Protein AF-A0A235ADJ6-F1 (afdb_monomer_lite)

Secondary structure (DSSP, 8-state):
------------------------------------S----HHHHHHHHHHHHHHHHHHHHHHHHHHHHHHHHHHHHHHHHHHHHHHHHHHHHHHHHHHHHHHHHHHHHHHHHHHHHHHHHHHH--

Structure (mmCIF, N/CA/C/O backbone):
data_AF-A0A235ADJ6-F1
#
_entry.id   AF-A0A235ADJ6-F1
#
loop_
_atom_site.group_PDB
_atom_site.id
_atom_site.type_symbol
_atom_site.label_atom_id
_atom_site.label_alt_id
_atom_site.label_comp_id
_atom_site.label_asym_id
_atom_site.label_entity_id
_atom_site.label_seq_id
_atom_site.pdbx_PDB_ins_code
_atom_site.Cartn_x
_atom_site.Cartn_y
_atom_site.Cartn_z
_atom_site.occupancy
_atom_site.B_iso_or_equiv
_atom_site.auth_seq_id
_atom_site.auth_comp_id
_atom_site.auth_asym_id
_atom_site.auth_atom_id
_atom_site.pdbx_PDB_model_num
ATOM 1 N N . MET A 1 1 ? 17.564 44.049 9.536 1.00 50.97 1 MET A N 1
ATOM 2 C CA . MET A 1 1 ? 16.328 44.834 9.293 1.00 50.97 1 MET A CA 1
ATOM 3 C C . MET A 1 1 ? 15.223 43.821 9.013 1.00 50.97 1 MET A C 1
ATOM 5 O O . MET A 1 1 ? 15.378 43.085 8.061 1.00 50.97 1 MET A O 1
ATOM 9 N N . TYR A 1 2 ? 14.242 43.550 9.874 1.00 40.19 2 TYR A N 1
ATOM 10 C CA . TYR A 1 2 ? 13.174 44.428 10.365 1.00 40.19 2 TYR A CA 1
ATOM 11 C C . TYR A 1 2 ? 12.820 44.104 11.833 1.00 40.19 2 TYR A C 1
ATOM 13 O O . TYR A 1 2 ? 12.996 42.984 12.300 1.00 40.19 2 TYR A O 1
ATOM 21 N N . ARG A 1 3 ? 12.324 45.114 12.553 1.00 48.16 3 ARG A N 1
ATOM 22 C CA . ARG A 1 3 ? 11.969 45.132 13.980 1.00 48.16 3 ARG A CA 1
ATOM 23 C C . ARG A 1 3 ? 10.472 45.428 14.111 1.00 48.16 3 ARG A C 1
ATOM 25 O O . ARG A 1 3 ? 10.039 46.439 13.571 1.00 48.16 3 ARG A O 1
ATOM 32 N N . ARG A 1 4 ? 9.728 44.650 14.905 1.00 47.66 4 ARG A N 1
ATOM 33 C CA . ARG A 1 4 ? 8.557 45.084 15.714 1.00 47.66 4 ARG A CA 1
ATOM 34 C C . ARG A 1 4 ? 8.163 43.912 16.626 1.00 47.66 4 ARG A C 1
ATOM 36 O O . ARG A 1 4 ? 7.838 42.854 16.117 1.00 47.66 4 ARG A O 1
ATOM 43 N N . ARG A 1 5 ? 8.448 43.914 17.934 1.00 46.69 5 ARG A N 1
ATOM 44 C CA . ARG A 1 5 ? 7.861 44.686 19.055 1.00 46.69 5 ARG A CA 1
ATOM 45 C C . ARG A 1 5 ? 6.348 44.486 19.247 1.00 46.69 5 ARG A C 1
ATOM 47 O O . ARG A 1 5 ? 5.554 45.179 18.626 1.00 46.69 5 ARG A O 1
ATOM 54 N N . SER A 1 6 ? 6.060 43.589 20.201 1.00 45.41 6 SER A N 1
ATOM 55 C CA . SER A 1 6 ? 5.301 43.800 21.452 1.00 45.41 6 SER A CA 1
ATOM 56 C C . SER A 1 6 ? 3.841 44.232 21.383 1.00 45.41 6 SER A C 1
ATOM 58 O O . SER A 1 6 ? 3.561 45.324 20.902 1.00 45.41 6 SER A O 1
ATOM 60 N N . SER A 1 7 ? 2.970 43.504 22.093 1.00 42.22 7 SER A N 1
ATOM 61 C CA . SER A 1 7 ? 2.309 44.015 23.316 1.00 42.22 7 SER A CA 1
ATOM 62 C C . SER A 1 7 ? 1.499 42.922 24.038 1.00 42.22 7 SER A C 1
ATOM 64 O O . SER A 1 7 ? 0.608 42.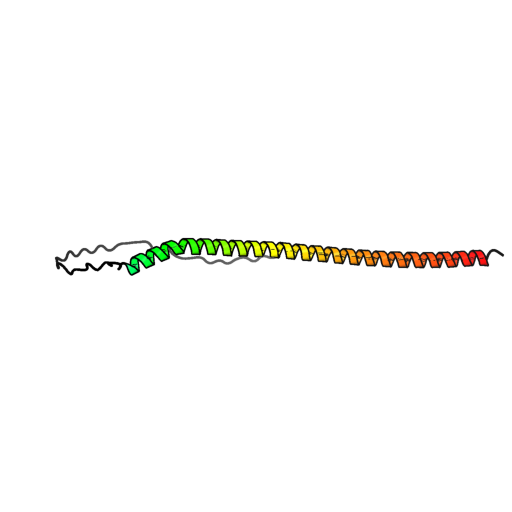318 23.455 1.00 42.22 7 SER A O 1
ATOM 66 N N . SER A 1 8 ? 1.809 42.712 25.320 1.00 51.06 8 SER A N 1
ATOM 67 C CA . SER A 1 8 ? 0.878 42.199 26.338 1.00 51.06 8 SER A CA 1
ATOM 68 C C . SER A 1 8 ? 0.166 43.383 27.009 1.00 51.06 8 SER A C 1
ATOM 70 O O . SER A 1 8 ? 0.720 44.486 27.026 1.00 51.06 8 SER A O 1
ATOM 72 N N . PRO A 1 9 ? -1.001 43.153 27.625 1.00 54.56 9 PRO A N 1
ATOM 73 C CA . PRO A 1 9 ? -1.280 43.639 28.989 1.00 54.56 9 PRO A CA 1
ATOM 74 C C . PRO A 1 9 ? -1.912 42.505 29.838 1.00 54.56 9 PRO A C 1
ATOM 76 O O . PRO A 1 9 ? -2.689 41.718 29.311 1.00 54.56 9 PRO A O 1
ATOM 79 N N . THR A 1 10 ? -1.512 42.183 31.075 1.00 44.84 10 THR A N 1
ATOM 80 C CA . THR A 1 10 ? -1.363 42.926 32.353 1.00 44.84 10 THR A CA 1
ATOM 81 C C . THR A 1 10 ? -2.670 43.121 33.138 1.00 44.84 10 THR A C 1
ATOM 83 O O . THR A 1 10 ? -3.536 43.869 32.702 1.00 44.84 10 THR A O 1
ATOM 86 N N . GLY A 1 11 ? -2.687 42.560 34.364 1.00 39.25 11 GLY A N 1
ATOM 87 C CA . GLY A 1 11 ? -3.504 42.962 35.532 1.00 39.25 11 GLY A CA 1
ATOM 88 C C . GLY A 1 11 ? -4.907 42.353 35.560 1.00 39.25 11 GLY A C 1
ATOM 89 O O . GLY A 1 11 ? -5.515 42.197 34.517 1.00 39.25 11 GLY A O 1
ATOM 90 N N . THR A 1 12 ? -5.553 41.990 36.671 1.00 39.31 12 THR A N 1
ATOM 91 C CA . THR A 1 12 ? -5.488 42.345 38.112 1.00 39.31 12 THR A CA 1
ATOM 92 C C . THR A 1 12 ? -6.654 41.535 38.749 1.00 39.31 12 THR A C 1
ATOM 94 O O . THR A 1 12 ? -7.567 41.164 38.024 1.00 39.31 12 THR A O 1
ATOM 97 N N . ALA A 1 13 ? -6.810 41.194 40.026 1.00 44.12 13 ALA A N 1
ATOM 98 C CA . ALA A 1 13 ? -6.166 41.500 41.290 1.00 44.12 13 ALA A CA 1
ATOM 99 C C . ALA A 1 13 ? -6.593 40.419 42.311 1.00 44.12 13 ALA A C 1
ATOM 101 O O . ALA A 1 13 ? -7.648 39.797 42.182 1.00 44.12 13 ALA A O 1
ATOM 102 N N . ALA A 1 14 ? -5.783 40.245 43.352 1.00 46.12 14 ALA A N 1
ATOM 103 C CA . ALA A 1 14 ? -6.137 39.532 44.571 1.00 46.12 14 ALA A CA 1
ATOM 104 C C . ALA A 1 14 ? -7.179 40.312 45.396 1.00 46.12 14 ALA A C 1
ATOM 106 O O . ALA A 1 14 ? -7.096 41.537 45.484 1.00 46.12 14 ALA A O 1
ATOM 107 N N . VAL A 1 15 ? -8.085 39.608 46.085 1.00 42.97 15 VAL A N 1
ATOM 108 C CA . VAL A 1 15 ? -8.860 40.166 47.207 1.00 42.97 15 VAL A CA 1
ATOM 109 C C . VAL A 1 15 ? -8.688 39.271 48.431 1.00 42.97 15 VAL A C 1
ATOM 111 O O . VAL A 1 15 ? -8.878 38.058 48.391 1.00 42.97 15 VAL A O 1
ATOM 114 N N . ARG A 1 16 ? -8.254 39.925 49.507 1.00 36.62 16 ARG A N 1
ATOM 115 C CA . ARG A 1 16 ? -7.879 39.409 50.824 1.00 36.62 16 ARG A CA 1
ATOM 116 C C . ARG A 1 16 ? -9.099 39.396 51.760 1.00 36.62 16 ARG A C 1
ATOM 118 O O . ARG A 1 16 ? -10.008 40.204 51.612 1.00 36.62 16 ARG A O 1
ATOM 125 N N . ALA A 1 17 ? -9.062 38.483 52.726 1.00 38.44 17 ALA A N 1
ATOM 126 C CA . ALA A 1 17 ? -10.064 38.174 53.749 1.00 38.44 17 ALA A CA 1
ATOM 127 C C . ALA A 1 17 ? -10.451 39.315 54.716 1.00 38.44 17 ALA A C 1
ATOM 129 O O . ALA A 1 17 ? -9.621 40.177 54.994 1.00 38.44 17 ALA A O 1
ATOM 130 N N . ALA A 1 18 ? -11.642 39.202 55.337 1.00 45.00 18 ALA A N 1
ATOM 131 C CA . ALA A 1 18 ? -11.879 39.416 56.781 1.00 45.00 18 ALA A CA 1
ATOM 132 C C . ALA A 1 18 ? -13.307 38.967 57.222 1.00 45.00 18 ALA A C 1
ATOM 134 O O . ALA A 1 18 ? -14.207 38.924 56.384 1.00 45.00 18 ALA A O 1
ATOM 135 N N . PRO A 1 19 ? -13.522 38.623 58.514 1.00 51.62 19 PRO A N 1
ATOM 136 C CA . PRO A 1 19 ? -14.647 37.823 59.015 1.00 51.62 19 PRO A CA 1
ATOM 137 C C . PRO A 1 19 ? -15.788 38.664 59.618 1.00 51.62 19 PRO A C 1
ATOM 139 O O . PRO A 1 19 ? -15.594 39.824 59.979 1.00 51.62 19 PRO A O 1
ATOM 142 N N . ARG A 1 20 ? -16.963 38.053 59.825 1.00 46.59 20 ARG A N 1
ATOM 143 C CA . ARG A 1 20 ? -17.980 38.560 60.762 1.00 46.59 20 ARG A CA 1
ATOM 144 C C . ARG A 1 20 ? -18.561 37.432 61.612 1.00 46.59 20 ARG A C 1
ATOM 146 O O . ARG A 1 20 ? -19.345 36.614 61.147 1.00 46.59 20 ARG A O 1
ATOM 153 N N . THR A 1 21 ? -18.141 37.428 62.869 1.00 45.44 21 THR A N 1
ATOM 154 C CA . THR A 1 21 ? -18.779 36.787 64.017 1.00 45.44 21 THR A CA 1
ATOM 155 C C . THR A 1 21 ? -20.137 37.436 64.295 1.00 45.44 21 THR A C 1
ATOM 157 O O . THR A 1 21 ? -20.255 38.660 64.301 1.00 45.44 21 THR A O 1
ATOM 160 N N . GLY A 1 22 ? -21.142 36.610 64.578 1.00 42.28 22 GLY A N 1
ATOM 161 C CA . GLY A 1 22 ? -22.441 37.016 65.108 1.00 42.28 22 GLY A CA 1
ATOM 162 C C . GLY A 1 22 ? -23.124 35.808 65.743 1.00 42.28 22 GLY A C 1
ATOM 163 O O . GLY A 1 22 ? -23.664 34.960 65.044 1.00 42.28 22 GLY A O 1
ATOM 164 N N . ILE A 1 23 ? -23.023 35.705 67.067 1.00 46.12 23 ILE A N 1
ATOM 165 C CA . ILE A 1 23 ? -23.696 34.711 67.911 1.00 46.12 23 ILE A CA 1
ATOM 166 C C . ILE A 1 23 ? -25.131 35.191 68.148 1.00 46.12 23 ILE A C 1
ATOM 168 O O . ILE A 1 23 ? -25.298 36.311 68.619 1.00 46.12 23 ILE A O 1
ATOM 172 N N . VAL A 1 24 ? -26.139 34.339 67.929 1.00 46.47 24 VAL A N 1
ATOM 173 C CA . VAL A 1 24 ? -27.391 34.382 68.708 1.00 46.47 24 VAL A CA 1
ATOM 174 C C . VAL A 1 24 ? -27.815 32.956 69.042 1.00 46.47 24 VAL A C 1
ATOM 176 O O . VAL A 1 24 ? -28.317 32.203 68.212 1.00 46.47 24 VAL A O 1
ATOM 179 N N . THR A 1 25 ? -27.580 32.604 70.298 1.00 48.06 25 THR A N 1
ATOM 180 C CA . THR A 1 25 ? -28.149 31.474 71.022 1.00 48.06 25 THR A CA 1
ATOM 181 C C . THR A 1 25 ? -29.643 31.738 71.221 1.00 48.06 25 THR A C 1
ATOM 183 O O . THR A 1 25 ? -30.017 32.702 71.885 1.00 48.06 25 THR A O 1
ATOM 186 N N . GLY A 1 26 ? -30.498 30.894 70.645 1.00 44.47 26 GLY A N 1
ATOM 187 C CA . GLY A 1 26 ? -31.952 30.955 70.782 1.00 44.47 26 GLY A CA 1
ATOM 188 C C . GLY A 1 26 ? -32.521 29.556 70.993 1.00 44.47 26 GLY A C 1
ATOM 189 O O . GLY A 1 26 ? -32.474 28.715 70.105 1.00 44.47 26 GLY A O 1
ATOM 190 N N . MET A 1 27 ? -32.984 29.330 72.215 1.00 37.38 27 MET A N 1
ATOM 191 C CA . MET A 1 27 ? -33.541 28.117 72.809 1.00 37.38 27 MET A CA 1
ATOM 192 C C . MET A 1 27 ? -34.542 27.314 71.948 1.00 37.38 27 MET A C 1
ATOM 194 O O . MET A 1 27 ? -35.489 27.858 71.395 1.00 37.38 27 MET A O 1
ATOM 198 N N . THR A 1 28 ? -34.344 25.989 71.964 1.00 48.31 28 THR A N 1
ATOM 199 C CA . THR A 1 28 ? -35.352 24.906 72.010 1.00 48.31 28 THR A CA 1
ATOM 200 C C . THR A 1 28 ? -36.622 25.022 71.156 1.00 48.31 28 THR A C 1
ATOM 202 O O . THR A 1 28 ? -37.592 25.681 71.521 1.00 48.31 28 THR A O 1
ATOM 205 N N . SER A 1 29 ? -36.706 24.162 70.140 1.00 42.38 29 SER A N 1
ATOM 206 C CA . SER A 1 29 ? -37.941 23.428 69.841 1.00 42.38 29 SER A CA 1
ATOM 207 C C . SER A 1 29 ? -37.612 21.940 69.659 1.00 42.38 29 SER A C 1
ATOM 209 O O . SER A 1 29 ? -36.721 21.609 68.873 1.00 42.38 29 SER A O 1
ATOM 211 N N . PRO A 1 30 ? -38.251 21.048 70.435 1.00 47.75 30 PRO A N 1
ATOM 212 C CA . PRO A 1 30 ? -38.000 19.618 70.403 1.00 47.75 30 PRO A CA 1
ATOM 213 C C . PRO A 1 30 ? -38.768 18.959 69.252 1.00 47.75 30 PRO A C 1
ATOM 215 O O . PRO A 1 30 ? -39.916 19.291 68.987 1.00 47.75 30 PRO A O 1
ATOM 218 N N . GLN A 1 31 ? -38.122 17.972 68.633 1.00 49.66 31 GLN A N 1
ATOM 219 C CA . GLN A 1 31 ? -38.742 16.871 67.894 1.00 49.66 31 GLN A CA 1
ATOM 220 C C . GLN A 1 31 ? -39.719 17.249 66.767 1.00 49.66 31 GLN A C 1
ATOM 222 O O . GLN A 1 31 ? -40.935 17.214 66.922 1.00 49.66 31 GLN A O 1
ATOM 227 N N . LEU A 1 32 ? -39.172 17.405 65.564 1.00 41.34 32 LEU A N 1
ATOM 228 C CA . LEU A 1 32 ? -39.800 16.802 64.394 1.00 41.34 32 LEU A CA 1
ATOM 229 C C . LEU A 1 32 ? -38.903 15.655 63.945 1.00 41.34 32 LEU A C 1
ATOM 231 O O . LEU A 1 32 ? -37.790 15.854 63.462 1.00 41.34 32 LEU A O 1
ATOM 235 N N . LEU A 1 33 ? -39.401 14.448 64.206 1.00 45.91 33 LEU A N 1
ATOM 236 C CA . LEU A 1 33 ? -39.042 13.222 63.515 1.00 45.91 33 LEU A CA 1
ATOM 237 C C . LEU A 1 33 ? -38.711 13.532 62.044 1.00 45.91 33 LEU A C 1
ATOM 239 O O . LEU A 1 33 ? -39.605 13.807 61.250 1.00 45.91 33 LEU A O 1
ATOM 243 N N . VAL A 1 34 ? -37.443 13.406 61.669 1.00 46.38 34 VAL A N 1
ATOM 244 C CA . VAL A 1 34 ? -37.099 12.990 60.308 1.00 46.38 34 VAL A CA 1
ATOM 245 C C . VAL A 1 34 ? -36.319 11.684 60.417 1.00 46.38 34 VAL A C 1
ATOM 247 O O . VAL A 1 34 ? -35.104 11.671 60.232 1.00 46.38 34 VAL A O 1
ATOM 250 N N . PRO A 1 35 ? -36.964 10.546 60.733 1.00 47.28 35 PRO A N 1
ATOM 251 C CA . PRO A 1 35 ? -36.412 9.259 60.375 1.00 47.28 35 PRO A CA 1
ATOM 252 C C . PRO A 1 35 ? -36.793 8.990 58.918 1.00 47.28 35 PRO A C 1
ATOM 254 O O . PRO A 1 35 ? -37.548 8.073 58.634 1.00 47.28 35 PRO A O 1
ATOM 257 N N . ASP A 1 36 ? -36.310 9.823 58.000 1.00 45.91 36 ASP A N 1
ATOM 258 C CA . ASP A 1 36 ? -36.370 9.510 56.571 1.00 45.91 36 ASP A CA 1
ATOM 259 C C . ASP A 1 36 ? -35.142 10.052 55.834 1.00 45.91 36 ASP A C 1
ATOM 261 O O . ASP A 1 36 ? -35.172 10.429 54.665 1.00 45.91 36 ASP A O 1
ATOM 265 N N . ALA A 1 37 ? -33.992 10.006 56.516 1.00 49.97 37 ALA A N 1
ATOM 266 C CA . ALA A 1 37 ? -32.728 9.756 55.836 1.00 49.97 37 ALA A CA 1
ATOM 267 C C . ALA A 1 37 ? -32.782 8.328 55.264 1.00 49.97 37 ALA A C 1
ATOM 269 O O . ALA A 1 37 ? -32.198 7.388 55.796 1.00 49.97 37 ALA A O 1
ATOM 270 N N . THR A 1 38 ? -33.577 8.190 54.202 1.00 57.91 38 THR A N 1
ATOM 271 C CA . THR A 1 38 ? -33.516 7.161 53.173 1.00 57.91 38 THR A CA 1
ATOM 272 C C . THR A 1 38 ? -33.361 5.743 53.710 1.00 57.91 38 THR A C 1
ATOM 274 O O . THR A 1 38 ? -32.281 5.152 53.632 1.00 57.91 38 THR A O 1
ATOM 277 N N . ARG A 1 39 ? -34.459 5.128 54.161 1.00 59.44 39 ARG A N 1
ATOM 278 C CA . ARG A 1 39 ? -34.557 3.672 54.022 1.00 59.44 39 ARG A CA 1
ATOM 279 C C . ARG A 1 39 ? -34.605 3.372 52.526 1.00 59.44 39 ARG A C 1
ATOM 281 O O . ARG A 1 39 ? -35.671 3.369 51.925 1.00 59.44 39 ARG A O 1
ATOM 288 N N . LEU A 1 40 ? -33.434 3.185 51.918 1.00 66.50 40 LEU A N 1
ATOM 289 C CA . LEU A 1 40 ? -33.329 2.570 50.600 1.00 66.50 40 LEU A CA 1
ATOM 290 C C . LEU A 1 40 ? -34.111 1.258 50.660 1.00 66.50 40 LEU A C 1
ATOM 292 O O . LEU A 1 40 ? -33.767 0.366 51.438 1.00 66.50 40 LEU A O 1
ATOM 296 N N . ASP A 1 41 ? -35.186 1.157 49.881 1.00 85.06 41 ASP A N 1
ATOM 297 C CA . ASP A 1 41 ? -35.899 -0.106 49.773 1.00 85.06 41 ASP A CA 1
ATOM 298 C C . ASP A 1 41 ? -34.974 -1.174 49.152 1.00 85.06 41 ASP A C 1
ATOM 300 O O . ASP A 1 41 ? -33.967 -0.879 48.494 1.00 85.06 41 ASP A O 1
ATOM 304 N N . ALA A 1 42 ? -35.314 -2.447 49.349 1.00 84.88 42 ALA A N 1
ATOM 305 C CA . ALA A 1 42 ? -34.496 -3.561 48.878 1.00 84.88 42 ALA A CA 1
ATOM 306 C C . ALA A 1 42 ? -34.304 -3.595 47.345 1.00 84.88 42 ALA A C 1
ATOM 308 O O . ALA A 1 42 ? -33.339 -4.182 46.854 1.00 84.88 42 ALA A O 1
ATOM 309 N N . ALA A 1 43 ? -35.208 -3.013 46.554 1.00 89.62 43 ALA A N 1
ATOM 310 C CA . ALA A 1 43 ? -35.037 -2.871 45.108 1.00 89.62 43 ALA A CA 1
ATOM 311 C C . ALA A 1 43 ? -34.010 -1.778 44.764 1.00 89.62 43 ALA A C 1
ATOM 313 O O . ALA A 1 43 ? -33.177 -1.980 43.877 1.00 89.62 43 ALA A O 1
ATOM 314 N N . SER A 1 44 ? -33.999 -0.672 45.505 1.00 89.19 44 SER A N 1
ATOM 315 C CA . SER A 1 44 ? -33.016 0.402 45.344 1.00 89.19 44 SER A CA 1
ATOM 316 C C . SER A 1 44 ? -31.598 -0.053 45.717 1.00 89.19 44 SER A C 1
ATOM 318 O O . SER A 1 44 ? -30.654 0.224 44.976 1.00 89.19 44 SER A O 1
ATOM 320 N N . VAL A 1 45 ? -31.439 -0.836 46.795 1.00 93.06 45 VAL A N 1
ATOM 321 C CA . VAL A 1 45 ? -30.142 -1.448 47.165 1.00 93.06 45 VAL A CA 1
ATOM 322 C C . VAL A 1 45 ? -29.639 -2.388 46.067 1.00 93.06 45 VAL A C 1
ATOM 324 O O . VAL A 1 45 ? -28.520 -2.219 45.585 1.00 93.06 45 VAL A O 1
ATOM 327 N N . ARG A 1 46 ? -30.486 -3.308 45.582 1.00 90.19 46 ARG A N 1
ATOM 328 C CA . ARG A 1 46 ? -30.133 -4.222 44.479 1.00 90.19 46 ARG A CA 1
ATOM 329 C C . ARG A 1 46 ? -29.754 -3.483 43.195 1.00 90.19 46 ARG A C 1
ATOM 331 O O . ARG A 1 46 ? -28.847 -3.900 42.478 1.00 90.19 46 ARG A O 1
ATOM 338 N N . THR A 1 47 ? -30.421 -2.367 42.908 1.00 92.12 47 THR A N 1
ATOM 339 C CA . THR A 1 47 ? -30.094 -1.526 41.749 1.00 92.12 47 THR A CA 1
ATOM 340 C C . THR A 1 47 ? -28.712 -0.886 41.898 1.00 92.12 47 THR A C 1
ATOM 342 O O . THR A 1 47 ? -27.934 -0.888 40.945 1.00 92.12 47 THR A O 1
ATOM 345 N N . LEU A 1 48 ? -28.362 -0.388 43.088 1.00 94.75 48 LEU A N 1
ATOM 346 C CA . LEU A 1 48 ? -27.035 0.171 43.363 1.00 94.75 48 LEU A CA 1
ATOM 347 C C . LEU A 1 48 ? -25.930 -0.891 43.298 1.00 94.75 48 LEU A C 1
ATOM 349 O O . LEU A 1 48 ? -24.875 -0.618 42.727 1.00 94.75 48 LEU A O 1
ATOM 353 N N . GLU A 1 49 ? -26.176 -2.099 43.805 1.00 92.00 49 GLU A N 1
ATOM 354 C CA . GLU A 1 49 ? -25.255 -3.239 43.683 1.00 92.00 49 GLU A CA 1
ATOM 355 C C . GLU A 1 49 ? -25.027 -3.620 42.215 1.00 92.00 49 GLU A C 1
ATOM 357 O O . GLU A 1 49 ? -23.888 -3.802 41.782 1.00 92.00 49 GLU A O 1
ATOM 362 N N . MET A 1 50 ? -26.094 -3.657 41.411 1.00 91.50 50 MET A N 1
ATOM 363 C CA . MET A 1 50 ? -25.997 -3.913 39.975 1.00 91.50 50 MET A CA 1
ATOM 364 C C . MET A 1 50 ? -25.209 -2.809 39.254 1.00 91.50 50 MET A C 1
ATOM 366 O O . MET A 1 50 ? -24.334 -3.109 38.443 1.00 91.50 50 MET A O 1
ATOM 370 N N . ILE A 1 51 ? -25.452 -1.534 39.574 1.00 93.62 51 ILE A N 1
ATOM 371 C CA . ILE A 1 51 ? -24.675 -0.407 39.032 1.00 93.62 51 ILE A CA 1
ATOM 372 C C . ILE A 1 51 ? -23.200 -0.527 39.432 1.00 93.62 51 ILE A C 1
ATOM 374 O O . ILE A 1 51 ? -22.321 -0.346 38.587 1.00 93.62 51 ILE A O 1
ATOM 378 N N . ALA A 1 52 ? -22.916 -0.850 40.695 1.00 92.81 52 ALA A N 1
ATOM 379 C CA . ALA A 1 52 ? -21.556 -1.039 41.188 1.00 92.81 52 ALA A CA 1
ATOM 380 C C . ALA A 1 52 ? -20.845 -2.193 40.464 1.00 92.81 52 ALA A C 1
ATOM 382 O O . ALA A 1 52 ? -19.678 -2.050 40.110 1.00 92.81 52 ALA A O 1
ATOM 383 N N . ALA A 1 53 ? -21.552 -3.284 40.157 1.00 92.19 53 ALA A N 1
ATOM 384 C CA . ALA A 1 53 ? -21.016 -4.408 39.389 1.00 92.19 53 ALA A CA 1
ATOM 385 C C . ALA A 1 53 ? -20.809 -4.087 37.894 1.00 92.19 53 ALA A C 1
ATOM 387 O O . ALA A 1 53 ? -19.898 -4.624 37.259 1.00 92.19 53 ALA A O 1
ATOM 388 N N . LEU A 1 54 ? -21.641 -3.223 37.306 1.00 93.38 54 LEU A N 1
ATOM 389 C CA . LEU A 1 54 ? -21.566 -2.862 35.884 1.00 93.38 54 LEU A CA 1
ATOM 390 C C . LEU A 1 54 ? -20.548 -1.754 35.587 1.00 93.38 54 LEU A C 1
ATOM 392 O O . LEU A 1 54 ? -19.972 -1.740 34.500 1.00 93.38 54 LEU A O 1
ATOM 396 N N . ARG A 1 55 ? -20.279 -0.844 36.531 1.00 93.44 55 ARG A N 1
ATOM 397 C CA . ARG A 1 55 ? -19.313 0.254 36.335 1.00 93.44 55 ARG A CA 1
ATOM 398 C C . ARG A 1 55 ? -17.911 -0.225 35.920 1.00 93.44 55 ARG A C 1
ATOM 400 O O . ARG A 1 55 ? -17.413 0.297 34.926 1.00 93.44 55 ARG A O 1
ATOM 407 N N . PRO A 1 56 ? -17.287 -1.222 36.579 1.00 93.94 56 PRO A N 1
ATOM 408 C CA . PRO A 1 56 ? -15.987 -1.740 36.155 1.00 93.94 56 PRO A CA 1
ATOM 409 C C . PRO A 1 56 ? -16.013 -2.325 34.742 1.00 93.94 56 PRO A C 1
ATOM 411 O O . PRO A 1 56 ? -15.074 -2.128 33.978 1.00 93.94 56 PRO A O 1
ATOM 414 N N . ARG A 1 57 ? -17.113 -2.994 34.365 1.00 92.75 57 ARG A N 1
ATOM 415 C CA . ARG A 1 57 ? -17.291 -3.556 33.017 1.00 92.75 57 ARG A CA 1
ATOM 416 C C . ARG A 1 57 ? -17.354 -2.463 31.953 1.00 92.75 57 ARG A C 1
ATOM 418 O O . ARG A 1 57 ? -16.742 -2.610 30.904 1.00 92.75 57 ARG A O 1
ATOM 425 N N . LEU A 1 58 ? -18.044 -1.355 32.227 1.00 93.38 58 LEU A N 1
ATOM 426 C CA . LEU A 1 58 ? -18.066 -0.197 31.326 1.00 93.38 58 LEU A CA 1
ATOM 427 C C . LEU A 1 58 ? -16.682 0.442 31.175 1.00 93.38 58 LEU A C 1
ATOM 429 O O . LEU A 1 58 ? -16.315 0.827 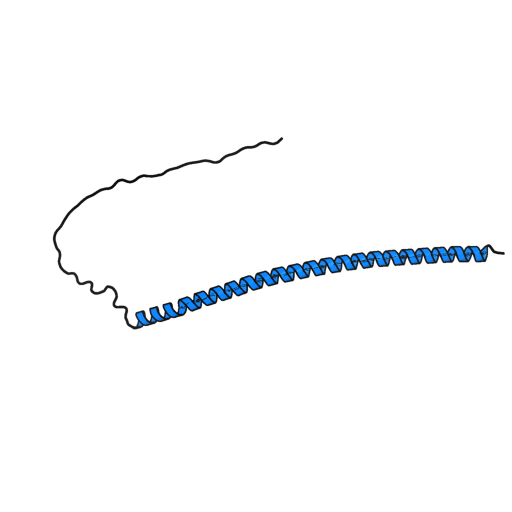30.067 1.00 93.38 58 LEU A O 1
ATOM 433 N N . THR A 1 59 ? -15.908 0.537 32.259 1.00 91.19 59 THR A N 1
ATOM 434 C CA . THR A 1 59 ? -14.523 1.026 32.197 1.00 91.19 59 THR A CA 1
ATOM 435 C C . THR A 1 59 ? -13.654 0.108 31.339 1.00 91.19 59 THR A C 1
ATOM 437 O O . THR A 1 59 ? -12.999 0.598 30.425 1.00 91.19 59 THR A O 1
ATOM 440 N N . ALA A 1 60 ? -13.719 -1.209 31.556 1.00 90.62 60 ALA A N 1
ATOM 441 C CA . ALA A 1 60 ? -12.972 -2.187 30.765 1.00 90.62 60 ALA A CA 1
ATOM 442 C C . ALA A 1 60 ? -13.334 -2.113 29.271 1.00 90.62 60 ALA A C 1
ATOM 444 O O . ALA A 1 60 ? -12.454 -1.997 28.424 1.00 90.62 60 ALA A O 1
ATOM 445 N N . LEU A 1 61 ? -14.628 -2.059 28.939 1.00 92.12 61 LEU A N 1
ATOM 446 C CA . LEU A 1 61 ? -15.081 -1.906 27.552 1.00 92.12 61 LEU A CA 1
ATOM 447 C C . LEU A 1 61 ? -14.592 -0.601 26.916 1.00 92.12 61 LEU A C 1
ATOM 449 O O . LEU A 1 61 ? -14.271 -0.563 25.730 1.00 92.12 61 LEU A O 1
ATOM 453 N N . ARG A 1 62 ? -14.521 0.487 27.688 1.00 93.19 62 ARG A N 1
ATOM 454 C CA . ARG A 1 62 ? -13.982 1.757 27.195 1.00 93.19 62 ARG A CA 1
ATOM 455 C C . ARG A 1 62 ? -12.493 1.644 26.877 1.00 93.19 62 ARG A C 1
ATOM 457 O O . ARG A 1 62 ? -12.067 2.118 25.827 1.00 93.19 62 ARG A O 1
ATOM 464 N N . GLU A 1 63 ? -11.726 0.991 27.742 1.00 96.75 63 GLU A N 1
ATOM 465 C CA . GLU A 1 63 ? -10.303 0.727 27.517 1.00 96.75 63 GLU A CA 1
ATOM 466 C C . GLU A 1 63 ? -10.074 -0.173 26.297 1.00 96.75 63 GLU A C 1
ATOM 468 O O . GLU A 1 63 ? -9.186 0.107 25.489 1.00 96.75 63 GLU A O 1
ATOM 473 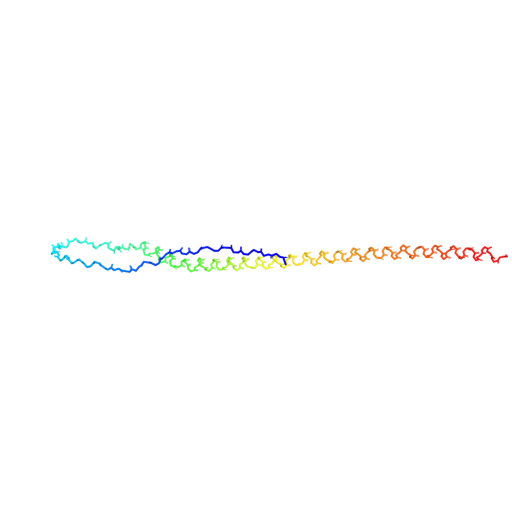N N . GLU A 1 64 ? -10.906 -1.200 26.111 1.00 95.00 64 GLU A N 1
ATOM 474 C CA . GLU A 1 64 ? -10.886 -2.062 24.926 1.00 95.00 64 GLU A CA 1
ATOM 475 C C . GLU A 1 64 ? -11.167 -1.265 23.646 1.00 95.00 64 GLU A C 1
ATOM 477 O O . GLU A 1 64 ? -10.410 -1.360 22.678 1.00 95.00 64 GLU A O 1
ATOM 482 N N . VAL A 1 65 ? -12.198 -0.414 23.641 1.00 96.38 65 VAL A N 1
ATOM 483 C CA . VAL A 1 65 ? -12.505 0.466 22.500 1.00 96.38 65 VAL A CA 1
ATOM 484 C C . VAL A 1 65 ? -11.340 1.412 22.203 1.00 96.38 65 VAL A C 1
ATOM 486 O O . VAL A 1 65 ? -10.972 1.597 21.040 1.00 96.38 65 VAL A O 1
ATOM 489 N N . ASP A 1 66 ? -10.719 1.992 23.228 1.00 97.06 66 ASP A N 1
ATOM 490 C CA . ASP A 1 66 ? -9.577 2.887 23.050 1.00 97.06 66 ASP A CA 1
ATOM 491 C C . ASP A 1 66 ? -8.313 2.132 22.589 1.00 97.06 66 ASP A C 1
ATOM 493 O O . ASP A 1 66 ? -7.498 2.680 21.838 1.00 97.06 66 ASP A O 1
ATOM 497 N N . ALA A 1 67 ? -8.145 0.859 22.957 1.00 96.00 67 ALA A N 1
ATOM 498 C CA . ALA A 1 67 ? -7.108 -0.012 22.406 1.00 96.00 67 ALA A CA 1
ATOM 499 C C . ALA A 1 67 ? -7.357 -0.324 20.920 1.00 96.00 67 ALA A C 1
ATOM 501 O O . ALA A 1 67 ? -6.443 -0.174 20.104 1.00 96.00 67 ALA A O 1
ATOM 502 N N . VAL A 1 68 ? -8.595 -0.663 20.543 1.00 95.38 68 VAL A N 1
ATOM 503 C CA . VAL A 1 68 ? -8.988 -0.892 19.142 1.00 95.38 68 VAL A CA 1
ATOM 504 C C . VAL A 1 68 ? -8.749 0.361 18.297 1.00 95.38 68 VAL A C 1
ATOM 506 O O . VAL A 1 68 ? -8.165 0.272 17.218 1.00 95.38 68 VAL A O 1
ATOM 509 N N . ARG A 1 69 ? -9.116 1.547 18.799 1.00 95.94 69 ARG A N 1
ATOM 510 C CA . ARG A 1 69 ? -8.873 2.830 18.114 1.00 95.94 69 ARG A CA 1
ATOM 511 C C . ARG A 1 69 ? -7.390 3.105 17.891 1.00 95.94 69 ARG A C 1
ATOM 513 O O . ARG A 1 69 ? -7.005 3.499 16.792 1.00 95.94 69 ARG A O 1
ATOM 520 N N . ARG A 1 70 ? -6.548 2.874 18.904 1.00 96.44 70 ARG A N 1
ATOM 521 C CA . ARG A 1 70 ? -5.088 3.010 18.763 1.00 96.44 70 ARG A CA 1
ATOM 522 C C . ARG A 1 70 ? -4.545 2.058 17.705 1.00 96.44 70 ARG A C 1
ATOM 524 O O . ARG A 1 70 ? -3.790 2.487 16.835 1.00 96.44 70 ARG A O 1
ATOM 531 N N . ARG A 1 71 ? -4.990 0.799 17.721 1.00 95.75 71 ARG A N 1
ATOM 532 C CA . ARG A 1 71 ? -4.543 -0.199 16.749 1.00 95.75 71 ARG A CA 1
ATOM 533 C C . ARG A 1 71 ? -4.983 0.130 15.322 1.00 95.75 71 ARG A C 1
ATOM 535 O O . ARG A 1 71 ? -4.206 -0.060 14.390 1.00 95.75 71 ARG A O 1
ATOM 542 N N . ALA A 1 72 ? -6.191 0.662 15.148 1.00 93.19 72 ALA A N 1
ATOM 543 C CA . ALA A 1 72 ? -6.668 1.140 13.853 1.00 93.19 72 ALA A CA 1
ATOM 544 C C . ALA A 1 72 ? -5.793 2.286 13.315 1.00 93.19 72 ALA A C 1
ATOM 546 O O . ALA A 1 72 ? -5.384 2.246 12.157 1.00 93.19 72 ALA A O 1
ATOM 547 N N . ALA A 1 73 ? -5.431 3.255 14.163 1.00 94.75 73 ALA A N 1
ATOM 548 C CA . ALA A 1 73 ? -4.552 4.360 13.775 1.00 94.75 73 ALA A CA 1
ATOM 549 C C . ALA A 1 73 ? -3.128 3.895 13.413 1.00 94.75 73 ALA A C 1
ATOM 551 O O . ALA A 1 73 ? -2.507 4.440 12.501 1.00 94.75 73 ALA A O 1
ATOM 552 N N . GLU A 1 74 ? -2.592 2.885 14.104 1.00 94.62 74 GLU A N 1
ATOM 553 C CA . GLU A 1 74 ? -1.320 2.251 13.729 1.00 94.62 74 GLU A CA 1
ATOM 554 C C . GLU A 1 74 ? -1.411 1.587 12.350 1.00 94.62 74 GLU A C 1
ATOM 556 O O . GLU A 1 74 ? -0.559 1.823 11.494 1.00 94.62 74 GLU A O 1
ATOM 561 N N . LEU A 1 75 ? -2.476 0.820 12.099 1.00 95.50 75 LEU A N 1
ATOM 562 C CA . LEU A 1 75 ? -2.692 0.160 10.813 1.00 95.50 75 LEU A CA 1
ATOM 563 C C . LEU A 1 75 ? -2.852 1.169 9.664 1.00 95.50 75 LEU A C 1
ATOM 565 O O . LEU A 1 75 ? -2.324 0.956 8.571 1.00 95.50 75 LEU A O 1
ATOM 569 N N . GLU A 1 76 ? -3.545 2.282 9.900 1.00 94.00 76 GLU A N 1
ATOM 570 C CA . GLU A 1 76 ? -3.681 3.373 8.932 1.00 94.00 76 GLU A CA 1
ATOM 571 C C . GLU A 1 76 ? -2.316 3.980 8.568 1.00 94.00 76 GLU A C 1
ATOM 573 O O . GLU A 1 76 ? -2.002 4.165 7.392 1.00 94.00 76 GLU A O 1
ATOM 578 N N . ARG A 1 77 ? -1.450 4.222 9.560 1.00 93.44 77 ARG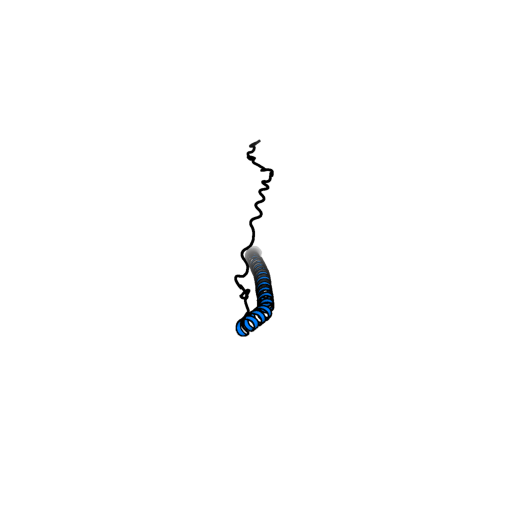 A N 1
ATOM 579 C CA . ARG A 1 77 ? -0.087 4.724 9.315 1.00 93.44 77 ARG A CA 1
ATOM 580 C C . ARG A 1 77 ? 0.748 3.732 8.512 1.00 93.44 77 ARG A C 1
ATOM 582 O O . ARG A 1 77 ? 1.389 4.131 7.538 1.00 93.44 77 ARG A O 1
ATOM 589 N N . ASP A 1 78 ? 0.709 2.454 8.877 1.00 91.06 78 ASP A N 1
ATOM 590 C CA . ASP A 1 78 ? 1.449 1.395 8.188 1.00 91.06 78 ASP A CA 1
ATOM 591 C C . ASP A 1 78 ? 1.000 1.238 6.732 1.00 91.06 78 ASP A C 1
ATOM 593 O O . ASP A 1 78 ? 1.818 1.125 5.816 1.00 91.06 78 ASP A O 1
ATOM 597 N N . THR A 1 79 ? -0.312 1.233 6.494 1.00 91.81 79 THR A N 1
ATOM 598 C CA . THR A 1 79 ? -0.875 1.132 5.140 1.00 91.81 79 THR A CA 1
ATOM 599 C C . THR A 1 79 ? -0.549 2.366 4.306 1.00 91.81 79 THR A C 1
ATOM 601 O O . THR A 1 79 ? -0.141 2.221 3.152 1.00 91.81 79 THR A O 1
ATOM 604 N N . ALA A 1 80 ? -0.604 3.565 4.892 1.00 94.00 80 ALA A N 1
ATOM 605 C CA . ALA A 1 80 ? -0.173 4.791 4.230 1.00 94.00 80 ALA A CA 1
ATOM 606 C C . ALA A 1 80 ? 1.326 4.771 3.880 1.00 94.00 80 ALA A C 1
ATOM 608 O O . ALA A 1 80 ? 1.707 5.247 2.809 1.00 94.00 80 ALA A O 1
ATOM 609 N N . TRP A 1 81 ? 2.185 4.221 4.744 1.00 92.56 81 TRP A N 1
ATOM 610 C CA . TRP A 1 81 ? 3.609 4.051 4.446 1.00 92.56 81 TRP A CA 1
ATOM 611 C C . TRP A 1 81 ? 3.829 3.059 3.297 1.00 92.56 81 TRP A C 1
ATOM 613 O O . TRP A 1 81 ? 4.533 3.380 2.339 1.00 92.56 81 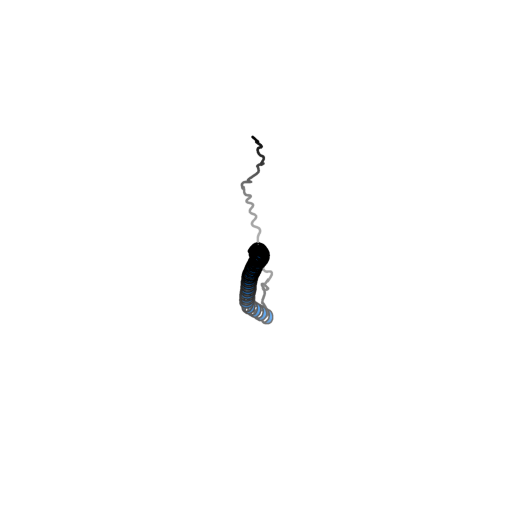TRP A O 1
ATOM 623 N N . ARG A 1 82 ? 3.159 1.897 3.322 1.00 93.56 82 ARG A N 1
ATOM 624 C CA . ARG A 1 82 ? 3.242 0.902 2.235 1.00 93.56 82 ARG A CA 1
ATOM 625 C C . ARG A 1 82 ? 2.756 1.469 0.902 1.00 93.56 82 ARG A C 1
ATOM 627 O O . ARG A 1 82 ? 3.378 1.218 -0.126 1.00 93.56 82 ARG A O 1
ATOM 634 N N . ALA A 1 83 ? 1.683 2.260 0.910 1.00 93.69 83 ALA A N 1
ATOM 635 C CA . ALA A 1 83 ? 1.165 2.910 -0.291 1.00 93.69 83 ALA A CA 1
ATOM 636 C C . ALA A 1 83 ? 2.175 3.898 -0.898 1.00 93.69 83 ALA A C 1
ATOM 638 O O . ALA A 1 83 ? 2.354 3.916 -2.118 1.00 93.69 83 ALA A O 1
ATOM 639 N N . ARG A 1 84 ? 2.873 4.677 -0.058 1.00 94.12 84 ARG A N 1
ATOM 640 C CA . ARG A 1 84 ? 3.966 5.561 -0.498 1.00 94.12 84 ARG A CA 1
ATOM 641 C C . ARG A 1 84 ? 5.131 4.759 -1.073 1.00 94.12 84 ARG A C 1
ATOM 643 O O . ARG A 1 84 ? 5.511 5.000 -2.208 1.00 94.12 84 ARG A O 1
ATOM 650 N N . ALA A 1 85 ? 5.605 3.732 -0.370 1.00 94.81 85 ALA A N 1
ATOM 651 C CA . ALA A 1 85 ? 6.688 2.879 -0.863 1.00 94.81 85 ALA A CA 1
ATOM 652 C C . ALA A 1 85 ? 6.349 2.212 -2.214 1.00 94.81 85 ALA A C 1
ATOM 654 O O . ALA A 1 85 ? 7.179 2.160 -3.122 1.00 94.81 85 ALA A O 1
ATOM 655 N N . ALA A 1 86 ? 5.108 1.746 -2.389 1.00 94.50 86 ALA A N 1
ATOM 656 C CA . ALA A 1 86 ? 4.637 1.177 -3.652 1.00 94.50 86 ALA A CA 1
ATOM 657 C C . ALA A 1 86 ? 4.535 2.219 -4.780 1.00 94.50 86 ALA A C 1
ATOM 659 O O . ALA A 1 86 ? 4.679 1.879 -5.957 1.00 94.50 86 ALA A O 1
ATOM 660 N N . ARG A 1 87 ? 4.256 3.486 -4.453 1.00 96.31 87 ARG A N 1
ATOM 661 C CA . ARG A 1 87 ? 4.312 4.593 -5.413 1.00 96.31 87 ARG A CA 1
ATOM 662 C C . ARG A 1 87 ? 5.756 4.856 -5.842 1.00 96.31 87 ARG A C 1
ATOM 664 O O . ARG A 1 87 ? 6.017 4.813 -7.040 1.00 96.31 87 ARG A O 1
ATOM 671 N N . ASP A 1 88 ? 6.677 5.001 -4.894 1.00 97.06 88 ASP A N 1
ATOM 672 C CA . ASP A 1 88 ? 8.099 5.245 -5.173 1.00 97.06 88 ASP A CA 1
ATOM 673 C C . ASP A 1 88 ? 8.701 4.127 -6.042 1.00 97.06 88 ASP A C 1
ATOM 675 O O . ASP A 1 88 ? 9.450 4.382 -6.986 1.00 97.06 88 ASP A O 1
ATOM 679 N N . TYR A 1 89 ? 8.336 2.867 -5.775 1.00 94.44 89 TYR A N 1
ATOM 680 C CA . TYR A 1 89 ? 8.762 1.733 -6.598 1.00 94.44 89 TYR A CA 1
ATOM 681 C C . TYR A 1 89 ? 8.250 1.832 -8.042 1.00 94.44 89 TYR A C 1
ATOM 683 O O . TYR A 1 89 ? 9.021 1.632 -8.982 1.00 94.44 89 TYR A O 1
ATOM 691 N N . ARG A 1 90 ? 6.968 2.172 -8.237 1.00 97.25 90 ARG A N 1
ATOM 692 C CA . ARG A 1 90 ? 6.381 2.345 -9.577 1.00 97.25 90 ARG A CA 1
ATOM 693 C C . ARG A 1 90 ? 7.034 3.493 -10.344 1.00 97.25 90 ARG A C 1
ATOM 695 O O . ARG A 1 90 ? 7.307 3.329 -11.528 1.00 97.25 90 ARG A O 1
ATOM 702 N N . GLU A 1 91 ? 7.324 4.609 -9.680 1.00 97.88 91 GLU A N 1
ATOM 703 C CA . GLU A 1 91 ? 8.026 5.749 -10.283 1.00 97.88 91 GLU A CA 1
ATOM 704 C C . GLU A 1 91 ? 9.447 5.355 -10.721 1.00 97.88 91 GLU A C 1
ATOM 706 O O . GLU A 1 91 ? 9.844 5.599 -11.862 1.00 97.88 91 GLU A O 1
ATOM 711 N N . ARG A 1 92 ? 10.194 4.638 -9.870 1.00 96.56 92 ARG A N 1
ATOM 712 C CA . ARG A 1 92 ? 11.530 4.122 -10.221 1.00 96.56 92 ARG A CA 1
ATOM 713 C C . ARG A 1 92 ? 11.493 3.120 -11.373 1.00 96.56 92 ARG A C 1
ATOM 715 O O . ARG A 1 92 ? 12.390 3.141 -12.216 1.00 96.56 92 ARG A O 1
ATOM 722 N N . LEU A 1 93 ? 10.478 2.255 -11.415 1.00 97.19 93 LEU A N 1
ATOM 723 C CA . LEU A 1 93 ? 10.285 1.293 -12.499 1.00 97.19 93 LEU A CA 1
ATOM 724 C C . LEU A 1 93 ? 9.965 1.996 -13.824 1.00 97.19 93 LEU A C 1
ATOM 726 O O . LEU A 1 93 ? 10.524 1.622 -14.851 1.00 97.19 93 LEU A O 1
ATOM 730 N N . ALA A 1 94 ? 9.116 3.027 -13.805 1.00 97.44 94 ALA A N 1
ATOM 731 C CA . ALA A 1 94 ? 8.820 3.835 -14.986 1.00 97.44 94 ALA A CA 1
ATOM 732 C C . ALA A 1 94 ? 10.085 4.524 -15.522 1.00 97.44 94 ALA A C 1
ATOM 734 O O . ALA A 1 94 ? 10.403 4.377 -16.698 1.00 97.44 94 ALA A O 1
ATOM 735 N N . ALA A 1 95 ? 10.874 5.152 -14.645 1.00 97.19 95 ALA A N 1
ATOM 736 C CA . ALA A 1 95 ? 12.139 5.776 -15.032 1.00 97.19 95 ALA A CA 1
ATOM 737 C C . ALA A 1 95 ? 13.166 4.760 -15.570 1.00 97.19 95 ALA A C 1
ATOM 739 O O . ALA A 1 95 ? 13.995 5.083 -16.416 1.00 97.19 95 ALA A O 1
ATOM 740 N N . TRP A 1 96 ? 13.161 3.524 -15.060 1.00 96.31 96 TRP A N 1
ATOM 741 C CA . TRP A 1 96 ? 14.018 2.462 -15.592 1.00 96.31 96 TRP A CA 1
ATOM 742 C C . TRP A 1 96 ? 13.579 2.004 -16.987 1.00 96.31 96 TRP A C 1
ATOM 744 O O . TRP A 1 96 ? 14.443 1.780 -17.834 1.00 96.31 96 TRP A O 1
ATOM 754 N N . ARG A 1 97 ? 12.268 1.917 -17.243 1.00 97.75 97 ARG A N 1
ATOM 755 C CA . ARG A 1 97 ? 11.727 1.616 -18.578 1.00 97.75 97 ARG A CA 1
ATOM 756 C C . ARG A 1 97 ? 12.111 2.688 -19.587 1.00 97.75 97 ARG A C 1
ATOM 758 O O . ARG A 1 97 ? 12.717 2.347 -20.588 1.00 97.75 97 ARG A O 1
ATOM 765 N N . GLU A 1 98 ? 11.907 3.960 -19.254 1.00 97.50 98 GLU A N 1
ATOM 766 C CA . GLU A 1 98 ? 12.286 5.085 -20.120 1.00 97.50 98 GLU A CA 1
ATOM 767 C C . GLU A 1 98 ? 13.775 5.042 -20.502 1.00 97.50 98 GLU A C 1
ATOM 769 O O . GLU A 1 98 ? 14.123 5.110 -21.675 1.00 97.50 98 GLU A O 1
ATOM 774 N N . ARG A 1 99 ? 14.671 4.805 -19.531 1.00 96.75 99 ARG A N 1
ATOM 775 C CA . ARG A 1 99 ? 16.108 4.640 -19.822 1.00 96.75 99 ARG A CA 1
ATOM 776 C C . ARG A 1 99 ? 16.418 3.427 -20.701 1.00 96.75 99 ARG A C 1
ATOM 778 O O . ARG A 1 99 ? 17.404 3.454 -21.435 1.00 96.75 99 ARG A O 1
ATOM 785 N N . SER A 1 100 ? 15.641 2.357 -20.572 1.00 92.56 100 SER A N 1
ATOM 786 C CA . SER A 1 100 ? 15.821 1.138 -21.365 1.00 92.56 100 SER A CA 1
ATOM 787 C C . SER A 1 100 ? 15.357 1.356 -22.804 1.00 92.56 100 SER A C 1
ATOM 789 O O . SER A 1 100 ? 16.073 0.976 -23.727 1.00 92.56 100 SER A O 1
ATOM 791 N N . ASP A 1 101 ? 14.229 2.038 -22.991 1.00 97.19 101 ASP A N 1
ATOM 792 C CA . ASP A 1 101 ? 13.700 2.416 -24.304 1.00 97.19 101 ASP A CA 1
ATOM 793 C C . ASP A 1 101 ? 14.661 3.384 -25.016 1.00 97.19 101 ASP A C 1
ATOM 795 O O . ASP A 1 101 ? 15.017 3.183 -26.177 1.00 97.19 101 ASP A O 1
ATOM 799 N N . ASP A 1 102 ? 15.190 4.373 -24.289 1.00 96.31 102 ASP A N 1
ATOM 800 C CA . ASP A 1 102 ? 16.244 5.267 -24.776 1.00 96.31 102 ASP A CA 1
ATOM 801 C C . ASP A 1 102 ? 17.500 4.517 -25.223 1.00 96.31 102 ASP A C 1
ATOM 803 O O . ASP A 1 102 ? 18.112 4.858 -26.239 1.00 96.31 102 ASP A O 1
ATOM 807 N N . ALA A 1 103 ? 17.926 3.518 -24.448 1.00 93.94 103 ALA A N 1
ATOM 808 C CA . ALA A 1 103 ? 19.080 2.701 -24.792 1.00 93.94 103 ALA A CA 1
ATOM 809 C C . ALA A 1 103 ? 18.812 1.864 -26.049 1.00 93.94 103 ALA A C 1
ATOM 811 O O . ALA A 1 103 ? 19.674 1.823 -26.927 1.00 93.94 103 ALA A O 1
ATOM 812 N N . ALA A 1 104 ? 17.623 1.267 -26.172 1.00 93.50 104 ALA A N 1
ATOM 813 C CA . ALA A 1 104 ? 17.215 0.514 -27.355 1.00 93.50 104 ALA A CA 1
ATOM 814 C C . ALA A 1 104 ? 17.248 1.392 -28.616 1.00 93.50 104 ALA A C 1
ATOM 816 O O . ALA A 1 104 ? 17.924 1.045 -29.580 1.00 93.50 104 ALA A O 1
ATOM 817 N N . MET A 1 105 ? 16.663 2.595 -28.569 1.00 96.44 105 MET A N 1
ATOM 818 C CA . MET A 1 105 ? 16.706 3.535 -29.698 1.00 96.44 105 MET A CA 1
ATOM 819 C C . MET A 1 105 ? 18.135 3.926 -30.102 1.00 96.44 105 MET A C 1
ATOM 821 O O . MET A 1 105 ? 18.427 4.114 -31.285 1.00 96.44 105 MET A O 1
ATOM 825 N N . ARG A 1 106 ? 19.047 4.086 -29.131 1.00 94.25 106 ARG A N 1
ATOM 826 C CA . ARG A 1 106 ? 20.461 4.374 -29.426 1.00 94.25 106 ARG A CA 1
ATOM 827 C C . ARG A 1 106 ? 21.144 3.190 -30.096 1.00 94.25 106 ARG A C 1
ATOM 829 O O . ARG A 1 106 ? 21.917 3.411 -31.022 1.00 94.25 106 ARG A O 1
ATOM 836 N N . ILE A 1 107 ? 20.867 1.970 -29.638 1.00 95.25 107 ILE A N 1
ATOM 837 C CA . ILE A 1 107 ? 21.397 0.744 -30.241 1.00 95.25 107 ILE A CA 1
ATOM 838 C C . ILE A 1 107 ? 20.914 0.626 -31.686 1.00 95.25 107 ILE A C 1
ATOM 840 O O . ILE A 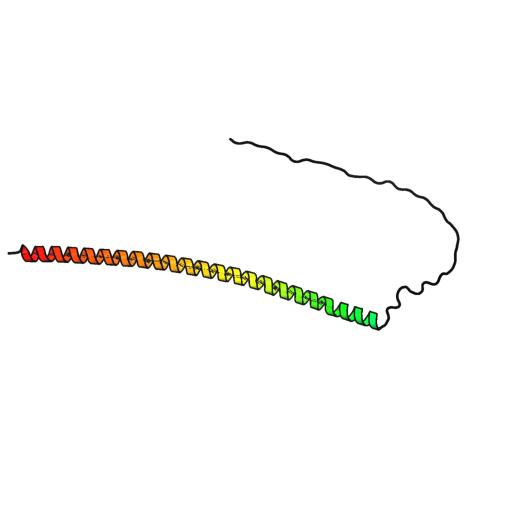1 107 ? 21.746 0.455 -32.571 1.00 95.25 107 ILE A O 1
ATOM 844 N N . ASP A 1 108 ? 19.618 0.813 -31.938 1.00 95.00 108 ASP A N 1
ATOM 845 C CA . ASP A 1 108 ? 19.048 0.738 -33.288 1.00 95.00 108 ASP A CA 1
ATOM 846 C C . ASP A 1 108 ? 19.679 1.773 -34.229 1.00 95.00 108 ASP A C 1
ATOM 848 O O . ASP A 1 108 ? 20.064 1.452 -35.353 1.00 95.00 108 ASP A O 1
ATOM 852 N N . ARG A 1 109 ? 19.874 3.013 -33.753 1.00 95.88 109 ARG A N 1
ATOM 853 C CA . ARG A 1 109 ? 20.577 4.049 -34.526 1.00 95.88 109 ARG A CA 1
ATOM 854 C C . ARG A 1 109 ? 22.009 3.631 -34.862 1.00 95.88 109 ARG A C 1
ATOM 856 O O . ARG A 1 109 ? 22.436 3.817 -35.999 1.00 95.88 109 ARG A O 1
ATOM 863 N N . LEU A 1 110 ? 22.750 3.107 -33.886 1.00 96.00 110 LEU A N 1
ATOM 864 C CA . LEU A 1 110 ? 24.127 2.661 -34.100 1.00 96.00 110 LEU A CA 1
ATOM 865 C C . LEU A 1 110 ? 24.187 1.478 -35.076 1.00 96.00 110 LEU A C 1
ATOM 867 O O . LEU A 1 110 ? 25.072 1.447 -35.928 1.00 96.00 110 LEU A O 1
ATOM 871 N N . ASP A 1 111 ? 23.242 0.541 -35.000 1.00 96.75 111 ASP A N 1
ATOM 872 C CA . ASP A 1 111 ? 23.153 -0.587 -35.933 1.00 96.75 111 ASP A CA 1
ATOM 873 C C . ASP A 1 111 ? 22.881 -0.108 -37.368 1.00 96.75 111 ASP A C 1
ATOM 875 O O . ASP A 1 111 ? 23.555 -0.522 -38.314 1.00 96.75 111 ASP A O 1
ATOM 879 N N . ASP A 1 112 ? 21.975 0.855 -37.544 1.00 96.69 112 ASP A N 1
ATOM 880 C CA . ASP A 1 112 ? 21.720 1.472 -38.846 1.00 96.69 112 ASP A CA 1
ATOM 881 C C . ASP A 1 112 ? 22.936 2.238 -39.392 1.00 96.69 112 ASP A C 1
ATOM 883 O O . ASP A 1 112 ? 23.218 2.188 -40.595 1.00 96.69 112 ASP A O 1
ATOM 887 N N . GLU A 1 113 ? 23.678 2.943 -38.537 1.00 95.56 113 GLU A N 1
ATOM 888 C CA . GLU A 1 113 ? 24.933 3.597 -38.917 1.00 95.56 113 GLU A CA 1
ATOM 889 C C . GLU A 1 113 ? 25.979 2.574 -39.377 1.00 95.56 113 GLU A C 1
ATOM 891 O O . GLU A 1 113 ? 26.579 2.747 -40.446 1.00 95.56 113 GLU A O 1
ATOM 896 N N . LEU A 1 114 ? 26.145 1.474 -38.637 1.00 97.19 114 LEU A N 1
ATOM 897 C CA . LEU A 1 114 ? 27.047 0.380 -39.000 1.00 97.19 114 LEU A CA 1
ATOM 898 C C . LEU A 1 114 ? 26.663 -0.246 -40.344 1.00 97.19 114 LEU A C 1
ATOM 900 O O . LEU A 1 114 ? 27.531 -0.404 -41.207 1.00 97.19 114 LEU A O 1
ATOM 904 N N . ARG A 1 115 ? 25.372 -0.518 -40.583 1.00 95.31 115 ARG A N 1
ATOM 905 C CA . ARG A 1 115 ? 24.879 -1.031 -41.876 1.00 95.31 115 ARG A CA 1
ATOM 906 C C . ARG A 1 115 ? 25.223 -0.098 -43.034 1.00 95.31 115 ARG A C 1
ATOM 908 O O . ARG A 1 115 ? 25.657 -0.557 -44.092 1.00 95.31 115 ARG A O 1
ATOM 915 N N . ARG A 1 116 ? 25.073 1.220 -42.852 1.00 95.94 116 ARG A N 1
ATOM 916 C CA . ARG A 1 116 ? 25.429 2.215 -43.884 1.00 95.94 116 ARG A CA 1
ATOM 917 C C . ARG A 1 116 ? 26.929 2.230 -44.168 1.00 95.94 116 ARG A C 1
ATOM 919 O O . ARG A 1 116 ? 27.322 2.314 -45.333 1.00 95.94 116 ARG A O 1
ATOM 926 N N . VAL A 1 117 ? 27.763 2.154 -43.130 1.00 95.75 117 VAL A N 1
ATOM 927 C CA . VAL A 1 117 ? 29.225 2.078 -43.280 1.00 95.75 117 VAL A CA 1
ATOM 928 C C . VAL A 1 117 ? 29.619 0.798 -44.014 1.00 95.75 117 VAL A C 1
ATOM 930 O O . VAL A 1 117 ? 30.376 0.864 -44.982 1.00 95.75 117 VAL A O 1
ATOM 933 N N . GLN A 1 118 ? 29.051 -0.345 -43.628 1.00 93.75 118 GLN A N 1
ATOM 934 C CA . GLN A 1 118 ? 29.289 -1.629 -44.284 1.00 93.75 118 GLN A CA 1
ATOM 935 C C . GLN A 1 118 ? 28.913 -1.584 -45.771 1.00 93.75 118 GLN A C 1
ATOM 937 O O . GLN A 1 118 ? 29.719 -1.967 -46.617 1.00 93.75 118 GLN A O 1
ATOM 942 N N . ALA A 1 119 ? 27.732 -1.057 -46.110 1.00 93.94 119 ALA A N 1
ATOM 943 C CA . ALA A 1 119 ? 27.295 -0.918 -47.499 1.00 93.94 119 ALA A CA 1
ATOM 944 C C . ALA A 1 119 ? 28.253 -0.044 -48.327 1.00 93.94 119 ALA A C 1
ATOM 946 O O . ALA A 1 119 ? 28.568 -0.380 -49.469 1.00 93.94 119 ALA A O 1
ATOM 947 N N . ARG A 1 120 ? 28.766 1.050 -47.748 1.00 93.06 120 ARG A N 1
ATOM 948 C CA . ARG A 1 120 ? 29.738 1.932 -48.412 1.00 93.06 120 ARG A CA 1
ATOM 949 C C . ARG A 1 120 ? 31.069 1.233 -48.676 1.00 93.06 120 ARG A C 1
ATOM 951 O O . ARG A 1 120 ? 31.614 1.390 -49.763 1.00 93.06 120 ARG A O 1
ATOM 958 N N . LEU A 1 121 ? 31.575 0.466 -47.710 1.00 93.00 121 LEU A N 1
ATOM 959 C CA . LEU A 1 121 ? 32.814 -0.302 -47.871 1.00 93.00 121 LEU A CA 1
ATOM 960 C C . LEU A 1 121 ? 32.677 -1.368 -48.964 1.00 93.00 121 LEU A C 1
ATOM 962 O O . LEU A 1 121 ? 33.571 -1.509 -49.792 1.00 93.00 121 LEU A O 1
ATOM 966 N N . VAL A 1 122 ? 31.539 -2.067 -49.017 1.00 92.06 122 VAL A N 1
ATOM 967 C CA . VAL A 1 122 ? 31.255 -3.057 -50.069 1.00 92.06 122 VAL A CA 1
ATOM 968 C C . VAL A 1 122 ? 31.133 -2.398 -51.450 1.00 92.06 122 VAL A C 1
ATOM 970 O O . VAL A 1 122 ? 31.610 -2.953 -52.437 1.00 92.06 122 VAL A O 1
ATOM 973 N N . ALA A 1 123 ? 30.517 -1.216 -51.538 1.00 84.62 123 ALA A N 1
ATOM 974 C CA . ALA A 1 123 ? 30.330 -0.501 -52.802 1.00 84.62 123 ALA A CA 1
ATOM 975 C C . ALA A 1 123 ? 31.604 0.196 -53.320 1.00 84.62 123 ALA A C 1
ATOM 977 O O . ALA A 1 123 ? 31.785 0.286 -54.530 1.00 84.62 123 ALA A O 1
ATOM 978 N N . GLY A 1 124 ? 32.471 0.689 -52.428 1.00 70.94 124 GLY A N 1
ATOM 979 C CA . GLY A 1 124 ? 33.704 1.415 -52.768 1.00 70.94 124 GLY A CA 1
ATOM 980 C C . GLY A 1 124 ? 34.962 0.549 -52.907 1.00 70.94 124 GLY A C 1
ATOM 981 O O . GLY A 1 124 ? 36.033 1.089 -53.155 1.00 70.94 124 GLY A O 1
ATOM 982 N N . GLY A 1 125 ? 34.854 -0.769 -52.716 1.00 59.47 125 GLY A N 1
ATOM 983 C CA . GLY A 1 125 ? 35.959 -1.731 -52.813 1.00 59.47 125 GLY A CA 1
ATOM 984 C C . GLY A 1 125 ? 36.138 -2.389 -54.189 1.00 59.47 125 GLY A C 1
ATOM 985 O O . GLY A 1 125 ? 36.624 -3.517 -54.238 1.00 59.47 125 GLY A O 1
ATOM 986 N N . ARG A 1 126 ? 35.715 -1.742 -55.284 1.00 49.06 126 ARG A N 1
ATOM 987 C CA . ARG A 1 126 ? 36.022 -2.160 -56.664 1.00 49.06 126 ARG A CA 1
ATOM 988 C C . ARG A 1 126 ? 36.902 -1.136 -57.355 1.00 49.06 126 ARG A C 1
ATOM 990 O O . ARG A 1 126 ? 36.597 0.066 -57.201 1.00 49.06 126 ARG A O 1
#

Radius of gyration: 45.2 Å; chains: 1; bounding box: 76×50×130 Å

Foldseek 3Di:
DDDDDDDDDDDDDDDDDDDDDDDDDDDDDDDDDPPPPDPPPPVNVVVVVVVVVCVVVVVVVVVVVVVVVVVVVVVVVVVVVVVVVVVVVVVVVVVVVVVVVVVVVVVVVVVVVVVVVVVCCVVVVD

Sequence (126 aa):
MYRRRSSSPTGTAAVRAAPRTGIVTGMTSPQLLVPDATRLDAASVRTLEMIAALRPRLTALREEVDAVRRRAAELERDTAWRARAARDYRERLAAWRERSDDAAMRIDRLDDELRRVQARLVAGGR

pLDDT: mean 78.22, std 22.63, range [36.62, 97.88]